Protein AF-D5MLI3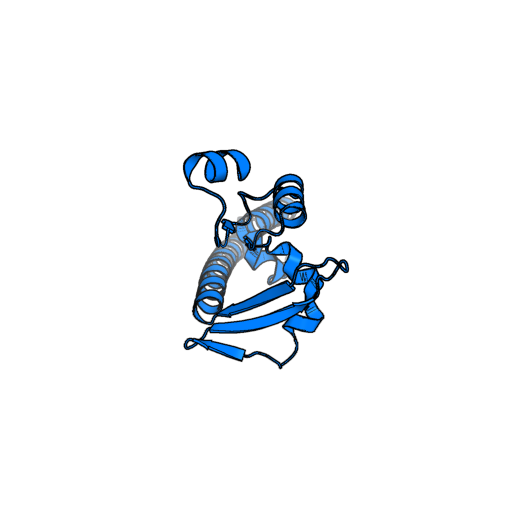-F1 (afdb_monomer_lite)

Foldseek 3Di:
DVVVVCVVPNDPDDEAEEEQVVDDVVVVVVCVVVVHHYDYHHDPVCVVLCVVVVPDDPWDDPDVQKTWDWDADSVRDPDIDIDMGGPVVVVVLVVVLVVLQVVLVVVVVVLVVCVVVVVCQDPVVSVVSNVVSCVVSVSNNVVDDDDDDDDD

Sequence (152 aa):
MALTMEHKYGQTERIWVMDRGMVSEENLACLRQRGARYLVGTPKSMLRKFDHELLAHDWAEVQPGVEVKTCASPDGGADIFVLCRSDGRKAKEAAILDRFLARLEAELHTLKAQAEQGRLRDRQKAERRIRRLLERNSRAASLFTVTVTETA

pLDDT: mean 87.41, std 8.89, range [53.75, 96.25]

Structure (mmCIF, N/CA/C/O backbone):
data_AF-D5MLI3-F1
#
_entry.id   AF-D5MLI3-F1
#
loop_
_atom_site.group_PDB
_atom_site.id
_atom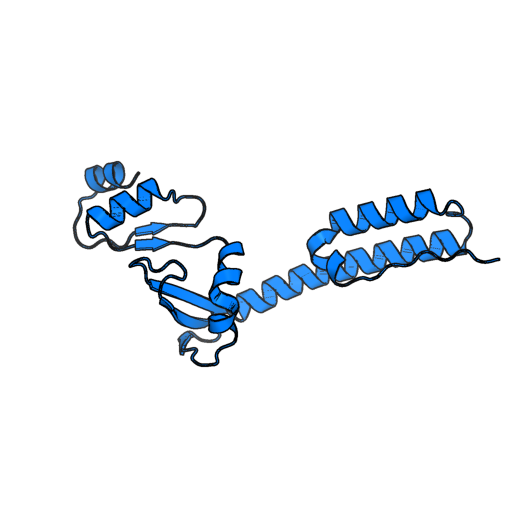_site.type_symbol
_atom_site.label_atom_id
_atom_site.label_alt_id
_atom_site.label_comp_id
_atom_site.label_asym_id
_atom_site.label_entity_id
_atom_site.label_seq_id
_atom_site.pdbx_PDB_ins_code
_atom_site.Cartn_x
_atom_site.Cartn_y
_atom_site.Cartn_z
_atom_site.occupancy
_atom_site.B_iso_or_equiv
_atom_site.auth_seq_id
_atom_site.auth_comp_id
_atom_site.auth_asym_id
_atom_site.auth_atom_id
_atom_site.pdbx_PDB_model_num
ATOM 1 N N . MET A 1 1 ? 28.398 -0.348 -7.615 1.00 58.03 1 MET A N 1
ATOM 2 C CA . MET A 1 1 ? 27.817 -1.697 -7.837 1.00 58.03 1 MET A CA 1
ATOM 3 C C . MET A 1 1 ? 27.861 -2.111 -9.307 1.00 58.03 1 MET A C 1
ATOM 5 O O . MET A 1 1 ? 28.438 -3.153 -9.594 1.00 58.03 1 MET A O 1
ATOM 9 N N . ALA A 1 2 ? 27.325 -1.304 -10.232 1.00 62.09 2 ALA A N 1
ATOM 10 C CA . ALA A 1 2 ? 27.357 -1.607 -11.668 1.00 62.09 2 ALA A CA 1
ATOM 11 C C . ALA A 1 2 ? 28.790 -1.802 -12.211 1.00 62.09 2 ALA A C 1
ATOM 13 O O . ALA A 1 2 ? 29.084 -2.841 -12.789 1.00 62.09 2 ALA A O 1
ATOM 14 N N . LEU A 1 3 ? 29.715 -0.889 -11.885 1.00 67.25 3 LEU A N 1
ATOM 15 C CA . LEU A 1 3 ? 31.130 -0.965 -12.295 1.00 67.25 3 LEU A CA 1
ATOM 16 C C . LEU A 1 3 ? 31.823 -2.271 -11.874 1.00 67.25 3 LEU A C 1
ATOM 18 O O . LEU A 1 3 ? 32.543 -2.891 -12.649 1.00 67.25 3 LEU A O 1
ATOM 22 N N . THR A 1 4 ? 31.578 -2.722 -10.643 1.00 66.81 4 THR A N 1
ATOM 23 C CA . THR A 1 4 ? 32.160 -3.959 -10.106 1.00 66.81 4 THR A CA 1
ATOM 24 C C . THR A 1 4 ? 31.647 -5.193 -10.845 1.00 66.81 4 THR A C 1
ATOM 26 O O . THR A 1 4 ? 32.396 -6.139 -11.074 1.00 66.81 4 THR A O 1
ATOM 29 N N . MET A 1 5 ? 30.366 -5.193 -11.208 1.00 67.31 5 MET A N 1
ATOM 30 C CA . MET A 1 5 ? 29.733 -6.297 -11.925 1.00 67.31 5 MET A CA 1
ATOM 31 C C . MET A 1 5 ? 30.159 -6.322 -13.397 1.00 67.31 5 MET A C 1
ATOM 33 O O . MET A 1 5 ? 30.391 -7.391 -13.947 1.00 67.31 5 MET A O 1
ATOM 37 N N . GLU A 1 6 ? 30.359 -5.170 -14.024 1.00 70.25 6 GLU A N 1
ATOM 38 C CA . GLU A 1 6 ? 30.869 -5.099 -15.398 1.00 70.25 6 GLU A CA 1
ATOM 39 C C . GLU A 1 6 ? 32.338 -5.469 -15.502 1.00 70.25 6 GLU A C 1
ATOM 41 O O . GLU A 1 6 ? 32.722 -6.161 -16.436 1.00 70.25 6 GLU A O 1
ATOM 46 N N . HIS A 1 7 ? 33.154 -5.082 -14.523 1.00 68.12 7 HIS A N 1
ATOM 47 C CA . HIS A 1 7 ? 34.531 -5.554 -14.445 1.00 68.12 7 HIS A CA 1
ATOM 48 C C . HIS A 1 7 ? 34.590 -7.082 -14.306 1.00 68.12 7 HIS A C 1
ATOM 50 O O . HIS A 1 7 ? 35.464 -7.732 -14.867 1.00 68.12 7 HIS A O 1
ATOM 56 N N . LYS A 1 8 ? 33.655 -7.676 -13.553 1.00 64.06 8 LYS A N 1
ATOM 57 C CA . LYS A 1 8 ? 33.606 -9.130 -13.350 1.00 64.06 8 LYS A CA 1
ATOM 58 C C . LYS A 1 8 ? 33.038 -9.897 -14.539 1.00 64.06 8 LYS A C 1
ATOM 60 O O . LYS A 1 8 ? 33.397 -11.056 -14.715 1.00 64.06 8 LYS A O 1
ATOM 65 N N . TYR A 1 9 ? 32.139 -9.293 -15.311 1.00 66.62 9 TYR A N 1
ATOM 66 C CA . TYR A 1 9 ? 31.317 -10.053 -16.248 1.00 66.62 9 TYR A CA 1
ATOM 67 C C . TYR A 1 9 ? 31.181 -9.443 -17.656 1.00 66.62 9 TYR A C 1
ATOM 69 O O . TYR A 1 9 ? 30.514 -10.044 -18.494 1.00 66.62 9 TYR A O 1
ATOM 77 N N . GLY A 1 10 ? 31.806 -8.302 -17.950 1.00 65.88 10 GLY A N 1
ATOM 78 C CA . GLY A 1 10 ? 31.734 -7.625 -19.250 1.00 65.88 10 GLY A CA 1
ATOM 79 C C . GLY A 1 10 ? 30.475 -6.765 -19.448 1.00 65.88 10 GLY A C 1
ATOM 80 O O . GLY A 1 10 ? 29.530 -6.821 -18.658 1.00 65.88 10 GLY A O 1
ATOM 81 N N . GLN A 1 11 ? 30.476 -5.941 -20.505 1.00 63.31 11 GLN A N 1
ATOM 82 C CA . GLN A 1 11 ? 29.462 -4.901 -20.762 1.00 63.31 11 GLN A CA 1
ATOM 83 C C . GLN A 1 11 ? 28.350 -5.292 -21.759 1.00 63.31 11 GLN A C 1
ATOM 85 O O . GLN A 1 11 ? 27.336 -4.602 -21.832 1.00 63.31 11 GLN A O 1
ATOM 90 N N . THR A 1 12 ? 28.501 -6.356 -22.548 1.00 53.75 12 THR A N 1
ATOM 91 C CA . THR A 1 12 ? 27.691 -6.526 -23.768 1.00 53.75 12 THR A CA 1
ATOM 92 C C . THR A 1 12 ? 26.257 -7.016 -23.491 1.00 53.75 12 THR A C 1
ATOM 94 O O . THR A 1 12 ? 26.056 -8.056 -22.869 1.00 53.75 12 THR A O 1
ATOM 97 N N . GLU A 1 13 ? 25.272 -6.238 -23.965 1.00 65.31 13 GLU A N 1
ATOM 98 C CA . GLU A 1 13 ? 23.827 -6.539 -24.081 1.00 65.31 13 GLU A CA 1
ATOM 99 C C . GLU A 1 13 ? 23.052 -6.966 -22.823 1.00 65.31 13 GLU A C 1
ATOM 101 O O . GLU A 1 13 ? 22.069 -7.702 -22.898 1.00 65.31 13 GLU A O 1
ATOM 106 N N . ARG A 1 14 ? 23.415 -6.454 -21.648 1.00 74.94 14 ARG A N 1
ATOM 107 C CA . ARG A 1 14 ? 22.703 -6.802 -20.409 1.00 74.94 14 ARG A CA 1
ATOM 108 C C . ARG A 1 14 ? 21.552 -5.856 -20.097 1.00 74.94 14 ARG A C 1
ATOM 110 O O . ARG A 1 14 ? 21.651 -4.649 -20.315 1.00 74.94 14 ARG A O 1
ATOM 117 N N . ILE A 1 15 ? 20.489 -6.421 -19.526 1.00 85.19 15 ILE A N 1
ATOM 118 C CA . ILE A 1 15 ? 19.412 -5.674 -18.874 1.00 85.19 15 ILE A CA 1
ATOM 119 C C . ILE A 1 15 ? 19.600 -5.816 -17.365 1.00 85.19 15 ILE A C 1
ATOM 121 O O . ILE A 1 15 ? 19.575 -6.922 -16.824 1.00 85.19 15 ILE A O 1
ATOM 125 N N . TRP A 1 16 ? 19.803 -4.697 -16.680 1.00 85.94 16 TRP A N 1
ATOM 126 C CA . TRP A 1 16 ? 19.940 -4.660 -15.228 1.00 85.94 16 TRP A CA 1
ATOM 127 C C . TRP A 1 16 ? 18.563 -4.702 -14.582 1.00 85.94 16 TRP A C 1
ATOM 129 O O . TRP A 1 16 ? 17.814 -3.739 -14.688 1.00 85.94 16 TRP A O 1
ATOM 139 N N . VAL A 1 17 ? 18.225 -5.793 -13.899 1.00 89.06 17 VAL A N 1
ATOM 140 C CA . VAL A 1 17 ? 16.970 -5.890 -13.143 1.00 89.06 17 VAL A CA 1
ATOM 141 C C . VAL A 1 17 ? 17.267 -5.668 -11.667 1.00 89.06 17 VAL A C 1
ATOM 143 O O . VAL A 1 17 ? 18.035 -6.419 -11.065 1.00 89.06 17 VAL A O 1
ATOM 146 N N . MET A 1 18 ? 16.695 -4.615 -11.088 1.00 87.31 18 MET A N 1
ATOM 147 C CA . MET A 1 18 ? 16.996 -4.184 -9.723 1.00 87.31 18 MET A CA 1
ATOM 148 C C . MET A 1 18 ? 15.713 -3.972 -8.919 1.00 87.31 18 MET A C 1
ATOM 150 O O . MET A 1 18 ? 14.762 -3.343 -9.384 1.00 87.31 18 MET A O 1
ATOM 154 N N . ASP A 1 19 ? 15.690 -4.471 -7.683 1.00 84.81 19 ASP A N 1
ATOM 155 C CA . ASP A 1 19 ? 14.607 -4.163 -6.749 1.00 84.81 19 ASP A CA 1
ATOM 156 C C . ASP A 1 19 ? 14.758 -2.738 -6.198 1.00 84.81 19 ASP A C 1
ATOM 158 O O . ASP A 1 19 ? 15.866 -2.215 -6.058 1.00 84.81 19 ASP A O 1
ATOM 162 N N . ARG A 1 20 ? 13.632 -2.132 -5.819 1.00 78.38 20 ARG A N 1
ATOM 163 C CA . ARG A 1 20 ? 13.508 -0.743 -5.347 1.00 78.38 20 ARG A CA 1
ATOM 164 C C . ARG A 1 20 ? 14.471 -0.362 -4.221 1.00 78.38 20 ARG A C 1
ATOM 166 O O . ARG A 1 20 ? 14.812 0.803 -4.078 1.00 78.38 20 ARG A O 1
ATOM 173 N N . GLY A 1 21 ? 14.861 -1.327 -3.384 1.00 76.94 21 GLY A N 1
ATOM 174 C CA . GLY A 1 21 ? 15.736 -1.107 -2.228 1.00 76.94 21 GLY A CA 1
ATOM 175 C C . GLY A 1 21 ? 17.229 -1.140 -2.555 1.00 76.94 21 GLY A C 1
ATOM 176 O O . GLY A 1 21 ? 18.038 -0.799 -1.701 1.00 76.94 21 GLY A O 1
ATOM 177 N N . MET A 1 22 ? 17.602 -1.554 -3.768 1.00 75.50 22 MET A N 1
ATOM 178 C CA . MET A 1 22 ? 18.999 -1.686 -4.204 1.00 75.50 22 MET A CA 1
ATOM 179 C C . MET A 1 22 ? 19.455 -0.525 -5.097 1.00 75.50 22 MET A C 1
ATOM 181 O O . MET A 1 22 ? 20.559 -0.558 -5.645 1.00 75.50 22 MET A O 1
ATOM 185 N N . VAL A 1 23 ? 18.600 0.480 -5.289 1.00 78.19 23 VAL A N 1
ATOM 186 C CA . VAL A 1 23 ? 18.781 1.518 -6.304 1.00 78.19 23 VAL A CA 1
ATOM 187 C C . VAL A 1 23 ? 18.932 2.876 -5.633 1.00 78.19 23 VAL A C 1
ATOM 189 O O . VAL A 1 23 ? 18.092 3.279 -4.833 1.00 78.19 23 VAL A O 1
ATOM 192 N N . SER A 1 24 ? 20.000 3.585 -5.990 1.00 80.94 24 SER A N 1
ATOM 193 C CA . SER A 1 24 ? 20.171 5.012 -5.719 1.00 80.94 24 SER A CA 1
ATOM 194 C C . SER A 1 24 ? 20.091 5.785 -7.032 1.00 80.94 24 SER A C 1
ATOM 196 O O . SER A 1 24 ? 20.410 5.239 -8.093 1.00 80.94 24 SER A O 1
ATOM 198 N N . GLU A 1 25 ? 19.707 7.059 -6.967 1.00 82.56 25 GLU A N 1
ATOM 199 C CA . GLU A 1 25 ? 19.659 7.917 -8.157 1.00 82.56 25 GLU A CA 1
ATOM 200 C C . GLU A 1 25 ? 21.044 8.065 -8.800 1.00 82.56 25 GLU A C 1
ATOM 202 O O . GLU A 1 25 ? 21.171 8.034 -10.018 1.00 82.56 25 GLU A O 1
ATOM 207 N N . GLU A 1 26 ? 22.105 8.103 -7.990 1.00 82.56 26 GLU A N 1
ATOM 208 C CA . GLU A 1 26 ? 23.494 8.099 -8.464 1.00 82.56 26 GLU A CA 1
ATOM 209 C C . GLU A 1 26 ? 23.817 6.850 -9.303 1.00 82.56 26 GLU A C 1
ATOM 211 O O . GLU A 1 26 ? 24.448 6.945 -10.358 1.00 82.56 26 GLU A O 1
ATOM 216 N N . ASN A 1 27 ? 23.342 5.671 -8.878 1.00 80.81 27 ASN A N 1
ATOM 217 C CA . ASN A 1 27 ? 23.526 4.434 -9.636 1.00 80.81 27 ASN A CA 1
ATOM 218 C C . ASN A 1 27 ? 22.723 4.455 -10.945 1.00 80.81 27 ASN A C 1
ATOM 220 O O . ASN A 1 27 ? 23.247 4.021 -11.971 1.00 80.81 27 ASN A O 1
ATOM 224 N N . LEU A 1 28 ? 21.487 4.970 -10.936 1.00 84.00 28 LEU A N 1
ATOM 225 C CA . LEU A 1 28 ? 20.681 5.107 -12.156 1.00 84.00 28 LEU A CA 1
ATOM 226 C C . LEU A 1 28 ? 21.303 6.101 -13.134 1.00 84.00 28 LEU A C 1
ATOM 228 O O . LEU A 1 28 ? 21.419 5.792 -14.316 1.00 84.00 28 LEU A O 1
ATOM 232 N N . ALA A 1 29 ? 21.774 7.252 -12.655 1.00 85.56 29 ALA A N 1
ATOM 233 C CA . ALA A 1 29 ? 22.472 8.235 -13.475 1.00 85.56 29 ALA A CA 1
ATOM 234 C C . ALA A 1 29 ? 23.710 7.628 -14.151 1.00 85.56 29 ALA A C 1
ATOM 236 O O . ALA A 1 29 ? 23.912 7.824 -15.349 1.00 85.56 29 ALA A O 1
ATOM 237 N N . CYS A 1 30 ? 24.486 6.817 -13.423 1.00 83.25 30 CYS A N 1
ATOM 238 C CA . CYS A 1 30 ? 25.616 6.080 -13.987 1.00 83.25 30 CYS A CA 1
ATOM 239 C C . CYS A 1 30 ? 25.180 5.083 -15.079 1.00 83.25 30 CYS A C 1
ATOM 241 O O . CYS A 1 30 ? 25.828 4.992 -16.121 1.00 83.25 30 CYS A O 1
ATOM 243 N N . LEU A 1 31 ? 24.071 4.358 -14.882 1.00 84.31 31 LEU A N 1
ATOM 244 C CA . LEU A 1 31 ? 23.527 3.448 -15.899 1.00 84.31 31 LEU A CA 1
ATOM 245 C C . LEU A 1 31 ? 23.046 4.207 -17.148 1.00 84.31 31 LEU A C 1
ATOM 247 O O . LEU A 1 31 ? 23.382 3.802 -18.262 1.00 84.31 31 LEU A O 1
ATOM 251 N N . ARG A 1 32 ? 22.339 5.332 -16.970 1.00 85.56 32 ARG A N 1
ATOM 252 C CA . ARG A 1 32 ? 21.860 6.197 -18.063 1.00 85.56 32 ARG A CA 1
ATOM 253 C C . ARG A 1 32 ? 23.013 6.778 -18.882 1.00 85.56 32 ARG A C 1
ATOM 255 O O . ARG A 1 32 ? 23.009 6.648 -20.101 1.00 85.56 32 ARG A O 1
ATOM 262 N N . GLN A 1 33 ? 24.027 7.355 -18.227 1.00 85.31 33 GLN A N 1
ATOM 263 C CA . GLN A 1 33 ? 25.208 7.930 -18.897 1.00 85.31 33 GLN A CA 1
ATOM 264 C C . GLN A 1 33 ? 25.943 6.919 -19.779 1.00 85.31 33 GLN A C 1
ATOM 266 O O . GLN A 1 33 ? 26.564 7.286 -20.771 1.00 85.31 33 GLN A O 1
ATOM 271 N N . ARG A 1 34 ? 25.874 5.640 -19.415 1.00 80.69 34 ARG A N 1
ATOM 272 C CA . ARG A 1 34 ? 26.579 4.556 -20.099 1.00 80.69 34 ARG A CA 1
ATOM 273 C C . ARG A 1 34 ? 25.709 3.838 -21.132 1.00 80.69 34 ARG A C 1
ATOM 275 O O . ARG A 1 34 ? 26.149 2.844 -21.697 1.00 80.69 34 ARG A O 1
ATOM 282 N N . GLY A 1 35 ? 24.480 4.311 -21.358 1.00 82.56 35 GLY A N 1
ATOM 283 C CA . GLY A 1 35 ? 23.536 3.702 -22.296 1.00 82.56 35 GLY A CA 1
ATOM 284 C C . GLY A 1 35 ? 23.099 2.288 -21.898 1.00 82.56 35 GLY A C 1
ATOM 285 O O . GLY A 1 35 ? 22.705 1.500 -22.756 1.00 82.56 35 GLY A O 1
ATOM 286 N N . ALA A 1 36 ? 23.196 1.934 -20.613 1.00 84.50 36 ALA A N 1
ATOM 287 C CA . ALA A 1 36 ? 22.807 0.615 -20.132 1.00 84.50 36 ALA A CA 1
ATOM 288 C C . ALA A 1 36 ? 21.276 0.486 -20.068 1.00 84.50 36 ALA A C 1
ATOM 290 O O . ALA A 1 36 ? 20.575 1.410 -19.659 1.00 84.50 36 ALA A O 1
ATOM 291 N N . ARG A 1 37 ? 20.752 -0.695 -20.414 1.00 87.06 37 ARG A N 1
ATOM 292 C CA . ARG A 1 37 ? 19.322 -1.015 -20.284 1.00 87.06 37 ARG A CA 1
ATOM 293 C C . ARG A 1 37 ? 19.029 -1.507 -18.869 1.00 87.06 37 ARG A C 1
ATOM 295 O O . ARG A 1 37 ? 19.751 -2.365 -18.366 1.00 87.06 37 ARG A O 1
ATOM 302 N N . TYR A 1 38 ? 17.971 -1.015 -18.230 1.00 88.88 38 TYR A N 1
ATOM 303 C CA . TYR A 1 38 ? 17.589 -1.458 -16.889 1.00 88.88 38 TYR A CA 1
ATOM 304 C C . TYR A 1 38 ? 16.075 -1.522 -16.691 1.00 88.88 38 TYR A C 1
ATOM 306 O O . TYR A 1 38 ? 15.309 -0.851 -17.375 1.00 88.88 38 TYR A O 1
ATOM 314 N N . LEU A 1 39 ? 15.667 -2.335 -15.722 1.00 90.94 39 LEU A N 1
ATOM 315 C CA . LEU A 1 39 ? 14.322 -2.427 -15.182 1.00 90.94 39 LEU A CA 1
ATOM 316 C C . LEU A 1 39 ? 14.423 -2.302 -13.665 1.00 90.94 39 LEU A C 1
ATOM 318 O O . LEU A 1 39 ? 15.087 -3.106 -13.006 1.00 90.94 39 LEU A O 1
ATOM 322 N N . VAL A 1 40 ? 13.759 -1.296 -13.110 1.00 91.00 40 VAL A N 1
ATOM 323 C CA . VAL A 1 40 ? 13.812 -1.012 -11.681 1.00 91.00 40 VAL A CA 1
ATOM 324 C C . VAL A 1 40 ? 12.421 -1.008 -11.067 1.00 91.00 40 VAL A C 1
ATOM 326 O O . VAL A 1 40 ? 11.493 -0.397 -11.592 1.00 91.00 40 VAL A O 1
ATOM 329 N N . GLY A 1 41 ? 12.278 -1.686 -9.930 1.00 90.50 41 GLY A N 1
ATOM 330 C CA . GLY A 1 41 ? 11.080 -1.559 -9.108 1.00 90.50 41 GLY A CA 1
ATOM 331 C C . GLY A 1 41 ? 11.004 -0.170 -8.475 1.00 90.50 41 GLY A C 1
ATOM 332 O O . GLY A 1 41 ? 11.971 0.294 -7.876 1.00 90.50 41 GLY A O 1
ATOM 333 N N . THR A 1 42 ? 9.853 0.492 -8.546 1.00 88.31 42 THR A N 1
ATOM 334 C CA . THR A 1 42 ? 9.655 1.806 -7.919 1.00 88.31 42 THR A CA 1
ATOM 335 C C . THR A 1 42 ? 8.948 1.685 -6.561 1.00 88.31 42 THR A C 1
ATOM 337 O O . THR A 1 42 ? 8.232 0.710 -6.287 1.00 88.31 42 THR A O 1
ATOM 340 N N . PRO A 1 43 ? 9.139 2.647 -5.639 1.00 86.75 43 PRO A N 1
ATOM 341 C CA . PRO A 1 43 ? 8.368 2.697 -4.403 1.00 86.75 43 PRO A CA 1
ATOM 342 C C . PRO A 1 43 ? 6.865 2.849 -4.673 1.00 86.75 43 PRO A C 1
ATOM 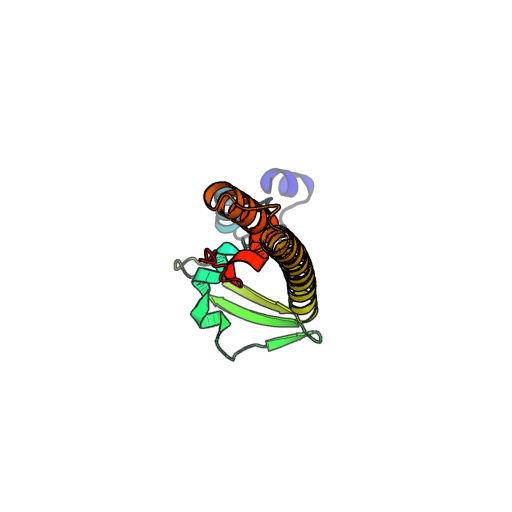344 O O . PRO A 1 43 ? 6.451 3.625 -5.528 1.00 86.75 43 PRO A O 1
ATOM 347 N N . LYS A 1 44 ? 6.022 2.190 -3.862 1.00 84.81 44 LYS A N 1
ATOM 348 C CA . LYS A 1 44 ? 4.551 2.273 -3.986 1.00 84.81 44 LYS A CA 1
ATOM 349 C C . LYS A 1 44 ? 4.029 3.714 -3.892 1.00 84.81 44 LYS A C 1
ATOM 351 O O . LYS A 1 44 ? 3.018 4.030 -4.502 1.00 84.81 44 LYS A O 1
ATOM 356 N N . SER A 1 45 ? 4.705 4.584 -3.138 1.00 86.38 45 SER A N 1
ATOM 357 C CA . SER A 1 45 ? 4.346 6.004 -3.016 1.00 86.38 45 SER A CA 1
ATOM 358 C C . SER A 1 45 ? 4.345 6.737 -4.357 1.00 86.38 45 SER A C 1
ATOM 360 O O . SER A 1 45 ? 3.586 7.689 -4.513 1.00 86.38 45 SER A O 1
ATOM 362 N N . MET A 1 46 ? 5.144 6.276 -5.321 1.00 88.00 46 MET A N 1
ATOM 363 C CA . MET A 1 46 ? 5.230 6.865 -6.652 1.00 88.00 46 MET A CA 1
ATOM 364 C C . MET A 1 46 ? 3.968 6.629 -7.486 1.00 88.00 46 MET A C 1
ATOM 366 O O . MET A 1 46 ? 3.691 7.434 -8.364 1.00 88.00 46 MET A O 1
ATOM 370 N N . LEU A 1 47 ? 3.156 5.607 -7.173 1.00 89.88 47 LEU A N 1
ATOM 371 C CA . LEU A 1 47 ? 1.875 5.372 -7.856 1.00 89.88 47 LEU A CA 1
ATOM 372 C C . LEU A 1 47 ? 0.952 6.596 -7.805 1.00 89.88 47 LEU A C 1
ATOM 374 O O . LEU A 1 47 ? 0.227 6.823 -8.759 1.00 89.88 47 LEU A O 1
ATOM 378 N N . ARG A 1 48 ? 1.050 7.422 -6.751 1.00 90.00 48 ARG A N 1
ATOM 379 C CA . ARG A 1 48 ? 0.281 8.674 -6.619 1.00 90.00 48 ARG A CA 1
ATOM 380 C C . ARG A 1 48 ? 0.571 9.690 -7.725 1.00 90.00 48 ARG A C 1
ATOM 382 O O . ARG A 1 48 ? -0.245 10.558 -7.989 1.00 90.00 48 ARG A O 1
ATOM 389 N N . LYS A 1 49 ? 1.748 9.617 -8.354 1.00 91.88 49 LYS A N 1
ATOM 390 C CA . LYS A 1 49 ? 2.091 10.474 -9.498 1.00 91.88 49 LYS A CA 1
ATOM 391 C C . LYS A 1 49 ? 1.414 10.021 -10.796 1.00 91.88 49 LYS A C 1
ATOM 393 O O . LYS A 1 49 ? 1.473 10.753 -11.771 1.00 91.88 49 LYS A O 1
ATOM 398 N N . PHE A 1 50 ? 0.806 8.834 -10.797 1.00 92.25 50 PHE A N 1
ATOM 399 C CA . PHE A 1 50 ? 0.198 8.197 -11.961 1.00 92.25 50 PHE A CA 1
ATOM 400 C C . PHE A 1 50 ? -1.303 7.938 -11.765 1.00 92.25 50 PHE A C 1
ATOM 402 O O . PHE A 1 50 ? -1.855 7.020 -12.366 1.00 92.25 50 PHE A O 1
ATOM 409 N N . ASP A 1 51 ? -1.972 8.687 -10.880 1.00 90.31 51 ASP A N 1
ATOM 410 C CA . ASP A 1 51 ? -3.383 8.445 -10.546 1.00 90.31 51 ASP A CA 1
ATOM 411 C C . ASP A 1 51 ? -4.283 8.504 -11.795 1.00 90.31 51 ASP A C 1
ATOM 413 O O . ASP A 1 51 ? -5.165 7.663 -11.965 1.00 90.31 51 ASP A O 1
ATOM 417 N N . HIS A 1 52 ? -4.019 9.439 -12.712 1.00 90.44 52 HIS A N 1
ATOM 418 C CA . HIS A 1 52 ? -4.753 9.546 -13.973 1.00 90.44 52 HIS A CA 1
ATOM 419 C C . HIS A 1 52 ? -4.509 8.330 -14.882 1.00 90.44 52 HIS A C 1
ATOM 421 O O . HIS A 1 52 ? -5.448 7.726 -15.402 1.00 90.44 52 HIS A O 1
ATOM 427 N N . GLU A 1 53 ? -3.253 7.916 -15.038 1.00 91.94 53 GLU A N 1
ATOM 428 C CA . GLU A 1 53 ? -2.859 6.780 -15.869 1.00 91.94 53 GLU A CA 1
ATOM 429 C C . GLU A 1 53 ? -3.408 5.463 -15.325 1.00 91.94 53 GLU A C 1
ATOM 431 O O . GLU A 1 53 ? -3.750 4.587 -16.122 1.00 91.94 53 GLU A O 1
ATOM 436 N N . LEU A 1 54 ? -3.505 5.338 -13.997 1.00 91.06 54 LEU A N 1
ATOM 437 C CA . LEU A 1 54 ? -4.050 4.178 -13.298 1.00 91.06 54 LEU A CA 1
ATOM 438 C C . LEU A 1 54 ? -5.565 4.023 -13.494 1.00 91.06 54 LEU A C 1
ATOM 440 O O . LEU A 1 54 ? -6.052 2.893 -13.515 1.00 91.06 54 LEU A O 1
ATOM 444 N N . LEU A 1 55 ? -6.294 5.135 -13.637 1.00 91.62 55 LEU A N 1
ATOM 445 C CA . LEU A 1 55 ? -7.746 5.160 -13.863 1.00 91.62 55 LEU A CA 1
ATOM 446 C C . LEU A 1 55 ? -8.140 4.994 -15.336 1.00 91.62 55 LEU A C 1
ATOM 448 O O . LEU A 1 55 ? -9.306 4.742 -15.644 1.00 91.62 55 LEU A O 1
ATOM 452 N N . ALA A 1 56 ? -7.189 5.140 -16.251 1.00 91.88 56 ALA A N 1
ATOM 453 C CA . ALA A 1 56 ? -7.432 4.937 -17.668 1.00 91.88 56 ALA A CA 1
ATOM 454 C C . ALA A 1 56 ? -7.685 3.452 -18.003 1.00 91.88 56 ALA A C 1
ATOM 456 O O . ALA A 1 56 ? -7.350 2.543 -17.240 1.00 91.88 56 ALA A O 1
ATOM 457 N N . HIS A 1 57 ? -8.291 3.211 -19.167 1.00 89.00 57 HIS A N 1
ATOM 458 C CA . HIS A 1 57 ? -8.772 1.889 -19.594 1.00 89.00 57 HIS A CA 1
ATOM 459 C C . HIS A 1 57 ? -7.872 1.217 -20.648 1.00 89.00 57 HIS A C 1
ATOM 461 O O . HIS A 1 57 ? -8.136 0.093 -21.056 1.00 89.00 57 HIS A O 1
ATOM 467 N N . ASP A 1 58 ? -6.795 1.879 -21.064 1.00 93.38 58 ASP A N 1
ATOM 468 C CA . ASP A 1 58 ? -5.833 1.487 -22.104 1.00 93.38 58 ASP A CA 1
ATOM 469 C C . ASP A 1 58 ? -4.781 0.474 -21.609 1.00 93.38 58 ASP A C 1
ATOM 471 O O . ASP A 1 58 ? -3.581 0.624 -21.832 1.00 93.38 58 ASP A O 1
ATOM 475 N N . TRP A 1 59 ? -5.233 -0.565 -20.911 1.00 96.06 59 TRP A N 1
ATOM 476 C CA . TRP A 1 59 ? -4.367 -1.623 -20.394 1.00 96.06 59 TRP A CA 1
ATOM 477 C C . TRP A 1 59 ? -4.215 -2.762 -21.400 1.00 96.06 59 TRP A C 1
ATOM 479 O O . TRP A 1 59 ? -5.178 -3.147 -22.061 1.00 96.06 59 TRP A O 1
ATOM 489 N N . ALA A 1 60 ? -3.012 -3.331 -21.476 1.00 95.94 60 ALA A N 1
ATOM 490 C CA . ALA A 1 60 ? -2.728 -4.509 -22.287 1.00 95.94 60 ALA A CA 1
ATOM 491 C C . ALA A 1 60 ? -2.459 -5.719 -21.388 1.00 95.94 60 ALA A C 1
ATOM 493 O O . ALA A 1 60 ? -1.594 -5.670 -20.510 1.00 95.94 60 ALA A O 1
ATOM 494 N N . GLU A 1 61 ? -3.176 -6.818 -21.611 1.00 96.12 61 GLU A N 1
ATOM 495 C CA . GLU A 1 61 ? -2.896 -8.087 -20.942 1.00 96.12 61 GLU A CA 1
ATOM 496 C C . GLU A 1 61 ? -1.645 -8.732 -21.552 1.00 96.12 61 GLU A C 1
ATOM 498 O O . GLU A 1 61 ? -1.557 -8.921 -22.764 1.00 96.12 61 GLU A O 1
ATOM 503 N N . VAL A 1 62 ? -0.657 -9.053 -20.713 1.00 95.19 62 VAL A N 1
ATOM 504 C CA . VAL A 1 62 ? 0.614 -9.671 -21.154 1.00 95.19 62 VAL A CA 1
ATOM 505 C C . VAL A 1 62 ? 0.719 -11.141 -20.771 1.00 95.19 62 VAL A C 1
ATOM 507 O O . VAL A 1 62 ? 1.490 -11.889 -21.364 1.00 95.19 62 VAL A O 1
ATOM 510 N N . GLN A 1 63 ? -0.051 -11.553 -19.771 1.00 94.06 63 GLN A N 1
ATOM 511 C CA . GLN A 1 63 ? -0.263 -12.937 -19.364 1.00 94.06 63 GLN A CA 1
ATOM 512 C C . GLN A 1 63 ? -1.582 -12.994 -18.578 1.00 94.06 63 GLN A C 1
ATOM 514 O O . GLN A 1 63 ? -1.969 -11.968 -18.014 1.00 94.06 63 GLN A O 1
ATOM 519 N N . PRO A 1 64 ? -2.232 -14.166 -18.469 1.00 94.62 64 PRO A N 1
ATOM 520 C CA . PRO A 1 64 ? -3.508 -14.302 -17.774 1.00 94.62 64 PRO A CA 1
ATOM 521 C C . PRO A 1 64 ? -3.527 -13.630 -16.392 1.00 94.62 64 PRO A C 1
ATOM 523 O O . PRO A 1 64 ? -2.756 -13.997 -15.498 1.00 94.62 64 PRO A O 1
ATOM 526 N N . GLY A 1 65 ? -4.398 -12.631 -16.223 1.00 93.69 65 GLY A N 1
ATOM 527 C CA . GLY A 1 65 ? -4.582 -11.904 -14.959 1.00 93.69 65 GLY A CA 1
ATOM 528 C C . GLY A 1 65 ? -3.456 -10.924 -14.600 1.00 93.69 65 GLY A C 1
ATOM 529 O O . GLY A 1 65 ? -3.355 -10.497 -13.440 1.00 93.69 65 GLY A O 1
ATOM 530 N N . VAL A 1 66 ? -2.585 -10.576 -15.557 1.00 95.94 66 VAL A N 1
ATOM 531 C CA . VAL A 1 66 ? -1.603 -9.489 -15.435 1.00 95.94 66 VAL A CA 1
ATOM 532 C C . VAL A 1 66 ? -1.666 -8.571 -16.643 1.00 95.94 66 VAL A C 1
ATOM 534 O O . VAL A 1 66 ? -1.409 -8.958 -17.783 1.00 95.94 66 VAL A O 1
ATOM 537 N N . GLU A 1 67 ? -1.912 -7.304 -16.347 1.00 96.19 67 GLU A N 1
ATOM 538 C CA . GLU A 1 67 ? -2.050 -6.251 -17.335 1.00 96.19 67 GLU A CA 1
ATOM 539 C C . GLU A 1 67 ? -1.021 -5.161 -17.064 1.00 96.19 67 GLU A C 1
ATOM 541 O O . GLU A 1 67 ? -0.708 -4.836 -15.909 1.00 96.19 67 GLU A O 1
ATOM 546 N N . VAL A 1 68 ? -0.492 -4.593 -18.141 1.00 96.25 68 VAL A N 1
ATOM 547 C CA . VAL A 1 68 ? 0.518 -3.544 -18.089 1.00 96.25 68 VAL A CA 1
ATOM 548 C C . VAL A 1 68 ? 0.103 -2.343 -18.914 1.00 96.25 68 VAL A C 1
ATOM 550 O O . VAL A 1 68 ? -0.674 -2.440 -19.865 1.00 96.25 68 VAL A O 1
ATOM 553 N N . LYS A 1 69 ? 0.663 -1.201 -18.540 1.00 95.12 69 LYS A N 1
ATOM 554 C CA . LYS A 1 69 ? 0.554 0.049 -19.272 1.00 95.12 69 LYS A CA 1
ATOM 555 C C . LYS A 1 69 ? 1.886 0.775 -19.204 1.00 95.12 69 LYS A C 1
ATOM 557 O O . LYS A 1 69 ? 2.473 0.896 -18.132 1.00 95.12 69 LYS A O 1
ATOM 562 N N . THR A 1 70 ? 2.356 1.272 -20.339 1.00 94.56 70 THR A N 1
ATOM 563 C CA . THR A 1 70 ? 3.546 2.123 -20.396 1.00 94.56 70 THR A CA 1
ATOM 564 C C . THR A 1 70 ? 3.150 3.589 -20.296 1.00 94.56 70 THR A C 1
ATOM 566 O O . THR A 1 70 ? 2.225 4.023 -20.981 1.00 94.56 70 THR A O 1
ATOM 569 N N . CYS A 1 71 ? 3.864 4.365 -19.491 1.00 92.94 71 CYS A N 1
ATOM 570 C CA . CYS A 1 71 ? 3.691 5.808 -19.387 1.00 92.94 71 CYS A CA 1
ATOM 571 C C . CYS A 1 71 ? 5.043 6.526 -19.385 1.00 92.94 71 CYS A C 1
ATOM 573 O O . CYS A 1 71 ? 6.083 5.956 -19.045 1.00 92.94 71 CYS A O 1
ATOM 575 N N . ALA A 1 72 ? 5.024 7.790 -19.799 1.00 91.56 72 ALA A N 1
ATOM 576 C CA . ALA A 1 72 ? 6.188 8.655 -19.692 1.00 91.56 72 ALA A CA 1
ATOM 577 C C . ALA A 1 72 ? 6.499 8.960 -18.219 1.00 91.56 72 ALA A C 1
ATOM 579 O O . ALA A 1 72 ? 5.639 8.837 -17.343 1.00 91.56 72 ALA A O 1
ATOM 580 N N . SER A 1 73 ? 7.732 9.384 -17.952 1.00 89.69 73 SER A N 1
ATOM 581 C CA . SER A 1 73 ? 8.114 9.862 -16.629 1.00 89.69 73 SER A CA 1
ATOM 582 C C . SER A 1 73 ? 7.237 11.041 -16.186 1.00 89.69 73 SER A C 1
ATOM 584 O O . SER A 1 73 ? 7.100 12.007 -16.940 1.00 89.69 73 SER A O 1
ATOM 586 N N . PRO A 1 74 ? 6.698 11.024 -14.953 1.00 85.44 74 PRO A N 1
ATOM 587 C CA . PRO A 1 74 ? 5.842 12.092 -14.444 1.00 85.44 74 PRO A CA 1
ATOM 588 C C . PRO A 1 74 ? 6.637 13.383 -14.214 1.00 85.44 74 PRO A C 1
ATOM 590 O O . PRO A 1 74 ? 6.066 14.467 -14.200 1.00 85.44 74 PRO A O 1
ATOM 593 N N . ASP A 1 75 ? 7.960 13.265 -14.064 1.00 85.44 75 ASP A N 1
ATOM 594 C CA . ASP A 1 75 ? 8.878 14.384 -13.860 1.00 85.44 75 ASP A CA 1
ATOM 595 C C . ASP A 1 75 ? 9.612 14.771 -15.169 1.00 85.44 75 ASP A C 1
ATOM 597 O O . ASP A 1 75 ? 10.603 15.496 -15.137 1.00 85.44 75 ASP A O 1
ATOM 601 N N . GLY A 1 76 ? 9.168 14.263 -16.330 1.00 81.75 76 GLY A N 1
ATOM 602 C CA . GLY A 1 76 ? 9.742 14.593 -17.644 1.00 81.75 76 GLY A CA 1
ATOM 603 C C . GLY A 1 76 ? 11.094 13.934 -17.950 1.00 81.75 76 GLY A C 1
ATOM 604 O O . GLY A 1 76 ? 11.772 14.316 -18.902 1.00 81.75 76 GLY A O 1
ATOM 605 N N . GLY A 1 77 ? 11.505 12.949 -17.148 1.00 83.94 77 GLY A N 1
ATOM 606 C CA . GLY A 1 77 ? 12.705 12.151 -17.401 1.00 83.94 77 GLY A CA 1
ATOM 607 C C . GLY A 1 77 ? 12.589 11.249 -18.637 1.00 83.94 77 GLY A C 1
ATOM 608 O O . GLY A 1 77 ? 11.496 10.934 -19.100 1.00 83.94 77 GLY A O 1
ATOM 609 N N . ALA A 1 78 ? 13.736 10.781 -19.133 1.00 84.31 78 ALA A N 1
ATOM 610 C CA . ALA A 1 78 ? 13.817 9.902 -20.305 1.00 84.31 78 ALA A CA 1
ATOM 611 C C . ALA A 1 78 ? 13.333 8.460 -20.047 1.00 84.31 78 ALA A C 1
ATOM 613 O O . ALA A 1 78 ? 13.174 7.680 -20.985 1.00 84.31 78 ALA A O 1
ATOM 614 N N . ASP A 1 79 ? 13.121 8.097 -18.783 1.00 89.25 79 ASP A N 1
ATOM 615 C CA . ASP A 1 79 ? 12.713 6.753 -18.394 1.00 89.25 79 ASP A CA 1
ATOM 616 C C . ASP A 1 79 ? 11.241 6.500 -18.743 1.00 89.25 79 ASP A C 1
ATOM 618 O O . ASP A 1 79 ? 10.364 7.331 -18.488 1.00 89.25 79 ASP A O 1
ATOM 622 N N . ILE A 1 80 ? 10.968 5.306 -19.268 1.00 91.69 80 ILE A N 1
ATOM 623 C CA . ILE A 1 80 ? 9.609 4.808 -19.477 1.00 91.69 80 ILE A CA 1
ATOM 624 C C . ILE A 1 80 ? 9.193 4.027 -18.236 1.00 91.69 80 ILE A C 1
ATOM 626 O O . ILE A 1 80 ? 9.897 3.123 -17.783 1.00 91.69 80 ILE A O 1
ATOM 630 N N . PHE A 1 81 ? 8.024 4.356 -17.706 1.00 93.56 81 PHE A N 1
ATOM 631 C CA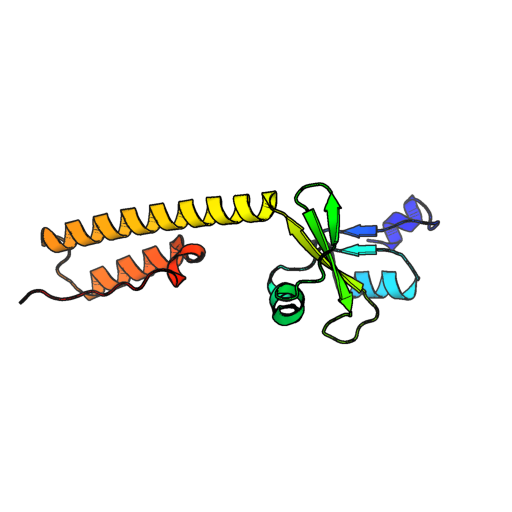 . PHE A 1 81 ? 7.432 3.657 -16.580 1.00 93.56 81 PHE A CA 1
ATOM 632 C C . PHE A 1 81 ? 6.485 2.578 -17.083 1.00 93.56 81 PHE A C 1
ATOM 634 O O . PHE A 1 81 ? 5.729 2.780 -18.031 1.00 93.56 81 PHE A O 1
ATOM 641 N N . VAL A 1 82 ? 6.524 1.421 -16.427 1.00 94.25 82 VAL A N 1
ATOM 642 C CA . VAL A 1 82 ? 5.603 0.316 -16.685 1.00 94.25 82 VAL A CA 1
ATOM 643 C C . VAL A 1 82 ? 4.733 0.147 -15.449 1.00 94.25 82 VAL A C 1
ATOM 645 O O . VAL A 1 82 ? 5.195 -0.307 -14.400 1.00 94.25 82 VAL A O 1
ATOM 648 N N . LEU A 1 83 ? 3.476 0.558 -15.558 1.00 94.69 83 LEU A N 1
ATOM 649 C CA . LEU A 1 83 ? 2.457 0.294 -14.556 1.00 94.69 83 LEU A CA 1
ATOM 650 C C . LEU A 1 83 ? 1.979 -1.144 -14.728 1.00 94.69 83 LEU A C 1
ATOM 652 O O . LEU A 1 83 ? 1.736 -1.590 -15.847 1.00 94.69 83 LEU A O 1
ATOM 656 N N . CYS A 1 84 ? 1.818 -1.856 -13.616 1.00 93.56 84 CYS A N 1
ATOM 657 C CA . CYS A 1 84 ? 1.385 -3.249 -13.611 1.00 93.56 84 CYS A CA 1
ATOM 658 C C . CYS A 1 84 ? 0.199 -3.420 -12.665 1.00 93.56 84 CYS A C 1
ATOM 660 O O . CYS A 1 84 ? 0.269 -3.021 -11.497 1.00 93.56 84 CYS A O 1
ATOM 662 N N . ARG A 1 85 ? -0.853 -4.095 -13.128 1.00 92.81 85 ARG A N 1
ATOM 663 C CA . ARG A 1 85 ? -1.939 -4.592 -12.280 1.00 92.81 85 ARG A CA 1
ATOM 664 C C . ARG A 1 85 ? -2.046 -6.102 -12.435 1.00 92.81 85 ARG A C 1
ATOM 666 O O . ARG A 1 85 ? -1.897 -6.645 -13.520 1.00 92.81 85 ARG A O 1
ATOM 673 N N . SER A 1 86 ? -2.243 -6.786 -11.315 1.00 94.88 86 SER A N 1
ATOM 674 C CA . SER A 1 86 ? -2.300 -8.244 -11.266 1.00 94.88 86 SER A CA 1
ATOM 675 C C . SER A 1 86 ? -3.399 -8.675 -10.319 1.00 94.88 86 SER A C 1
ATOM 677 O O . SER A 1 86 ? -3.460 -8.179 -9.191 1.00 94.88 86 SER A O 1
ATOM 679 N N . ASP A 1 87 ? -4.213 -9.633 -10.738 1.00 94.31 87 ASP A N 1
ATOM 680 C CA . ASP A 1 87 ? -5.288 -10.170 -9.907 1.00 94.31 87 ASP A CA 1
ATOM 681 C C . ASP A 1 87 ? -4.744 -10.886 -8.675 1.00 94.31 87 ASP A C 1
ATOM 683 O O . ASP A 1 87 ? -5.226 -10.663 -7.564 1.00 94.31 87 ASP A O 1
ATOM 687 N N . GLY A 1 88 ? -3.640 -11.624 -8.822 1.00 94.50 88 GLY A N 1
ATOM 688 C CA . GLY A 1 88 ? -2.927 -12.212 -7.689 1.00 94.50 88 GLY A CA 1
ATOM 689 C C . GLY A 1 88 ? -2.445 -11.156 -6.689 1.00 94.50 88 GLY A C 1
ATOM 690 O O . GLY A 1 88 ? -2.557 -11.342 -5.473 1.00 94.50 88 GLY A O 1
ATOM 691 N N . ARG A 1 89 ? -1.955 -10.001 -7.170 1.00 92.94 89 ARG A N 1
ATOM 692 C CA . ARG A 1 89 ? -1.566 -8.903 -6.272 1.00 92.94 89 ARG A CA 1
ATOM 693 C C . ARG A 1 89 ? -2.776 -8.238 -5.615 1.00 92.94 89 ARG A C 1
ATOM 695 O O . ARG A 1 89 ? -2.693 -7.948 -4.422 1.00 92.94 89 ARG A O 1
ATOM 702 N N . LYS A 1 90 ? -3.873 -8.024 -6.351 1.00 92.62 90 LYS A N 1
ATOM 703 C CA . LYS A 1 90 ? -5.135 -7.485 -5.813 1.00 92.62 90 LYS A CA 1
ATOM 704 C C . LYS A 1 90 ? -5.669 -8.387 -4.697 1.00 92.62 90 LYS A C 1
ATOM 706 O O . LYS A 1 90 ? -5.859 -7.909 -3.583 1.00 92.62 90 LYS A O 1
ATOM 711 N N . ALA A 1 91 ? -5.801 -9.688 -4.958 1.00 95.38 91 ALA A N 1
ATOM 712 C CA . ALA A 1 91 ? -6.282 -10.674 -3.992 1.00 95.38 91 ALA A CA 1
ATOM 713 C C . ALA A 1 91 ? -5.401 -10.726 -2.736 1.00 95.38 91 ALA A C 1
ATOM 715 O O . ALA A 1 91 ? -5.905 -10.730 -1.616 1.00 95.38 91 ALA A O 1
ATOM 716 N N . LYS A 1 92 ? -4.072 -10.687 -2.903 1.00 93.38 92 LYS A N 1
ATOM 717 C CA . LYS A 1 92 ? -3.136 -10.637 -1.772 1.00 93.38 92 LYS A CA 1
ATOM 718 C C . LYS A 1 92 ? -3.330 -9.390 -0.910 1.00 93.38 92 LYS A C 1
ATOM 720 O O . LYS A 1 92 ? -3.329 -9.490 0.313 1.00 93.38 92 LYS A O 1
ATOM 725 N N . GLU A 1 93 ? -3.438 -8.211 -1.521 1.00 92.62 93 GLU A N 1
ATOM 726 C CA . GLU A 1 93 ? -3.641 -6.965 -0.772 1.00 92.62 93 GLU A CA 1
ATOM 727 C C . GLU A 1 93 ? -5.008 -6.932 -0.077 1.00 92.62 93 GLU A C 1
ATOM 729 O O . GLU A 1 93 ? -5.064 -6.498 1.075 1.00 92.62 93 GLU A O 1
ATOM 734 N N . ALA A 1 94 ? -6.060 -7.440 -0.731 1.00 93.69 94 ALA A N 1
ATOM 735 C CA . ALA A 1 94 ? -7.400 -7.587 -0.162 1.00 93.69 94 ALA A CA 1
ATOM 736 C C . ALA A 1 94 ? -7.389 -8.517 1.058 1.00 93.69 94 ALA A C 1
ATOM 738 O O . ALA A 1 94 ? -7.720 -8.079 2.151 1.00 93.69 94 ALA A O 1
ATOM 739 N N . ALA A 1 95 ? -6.852 -9.734 0.929 1.00 95.38 95 ALA A N 1
ATOM 740 C CA . ALA A 1 95 ? -6.774 -10.685 2.039 1.00 95.38 95 ALA A CA 1
ATOM 741 C C . ALA A 1 95 ? -5.976 -10.143 3.239 1.00 95.38 95 ALA A C 1
ATOM 743 O O . ALA A 1 95 ? -6.303 -10.412 4.398 1.00 95.38 95 ALA A O 1
ATOM 744 N N . ILE A 1 96 ? -4.915 -9.362 2.987 1.00 91.88 96 ILE A N 1
ATOM 745 C CA . ILE A 1 96 ? -4.202 -8.686 4.073 1.00 91.88 96 ILE A CA 1
ATOM 746 C C . ILE A 1 96 ? -5.110 -7.638 4.721 1.00 91.88 96 ILE A C 1
ATOM 748 O O . ILE A 1 96 ? -5.202 -7.623 5.946 1.00 91.88 96 ILE A O 1
ATOM 752 N N . LEU A 1 97 ? -5.760 -6.773 3.938 1.00 92.94 97 LEU A N 1
ATOM 753 C CA . LEU A 1 97 ? -6.672 -5.754 4.460 1.00 92.94 97 LEU A CA 1
ATOM 754 C C . LEU A 1 97 ? -7.806 -6.377 5.286 1.00 92.94 97 LEU A C 1
ATOM 756 O O . LEU A 1 97 ? -8.009 -5.944 6.417 1.00 92.94 97 LEU A O 1
ATOM 760 N N . ASP A 1 98 ? -8.445 -7.432 4.786 1.00 94.75 98 ASP A N 1
ATOM 761 C CA . ASP A 1 98 ? -9.528 -8.155 5.460 1.00 94.75 98 ASP A CA 1
ATOM 762 C C . ASP A 1 98 ? -9.089 -8.695 6.820 1.00 94.75 98 ASP A C 1
ATOM 764 O O . ASP A 1 98 ? -9.794 -8.554 7.819 1.00 94.75 98 ASP A O 1
ATOM 768 N N . ARG A 1 99 ? -7.866 -9.231 6.912 1.00 93.19 99 ARG A N 1
ATOM 769 C CA . ARG A 1 99 ? -7.298 -9.668 8.194 1.00 93.19 99 ARG A CA 1
ATOM 770 C C . ARG A 1 99 ? -7.152 -8.513 9.191 1.00 93.19 99 ARG A C 1
ATOM 772 O O . ARG A 1 99 ? -7.358 -8.714 10.388 1.00 93.19 99 ARG A O 1
ATOM 779 N N . PHE A 1 100 ? -6.758 -7.324 8.730 1.00 92.75 100 PHE A N 1
ATOM 780 C CA . PHE A 1 100 ? -6.668 -6.138 9.589 1.00 92.75 100 PHE A CA 1
ATOM 781 C C . PHE A 1 100 ? -8.054 -5.611 9.983 1.00 92.75 100 PHE A C 1
ATOM 783 O O . PHE A 1 100 ? -8.227 -5.227 11.138 1.00 92.75 100 PHE A O 1
ATOM 790 N N . LEU A 1 101 ? -9.022 -5.626 9.059 1.00 95.00 101 LEU A N 1
ATOM 791 C CA . LEU A 1 101 ? -10.417 -5.255 9.309 1.00 95.00 101 LEU A CA 1
ATOM 792 C C . LEU A 1 101 ? -11.030 -6.148 10.393 1.00 95.00 101 LEU A C 1
ATOM 794 O O . LEU A 1 101 ? -11.429 -5.640 11.436 1.00 95.00 101 LEU A O 1
ATOM 798 N N . ALA A 1 102 ? -10.995 -7.469 10.198 1.00 94.75 102 ALA A N 1
ATOM 799 C CA . ALA A 1 102 ? -11.572 -8.437 11.128 1.00 94.75 102 ALA A CA 1
ATOM 800 C C . ALA A 1 102 ? -10.950 -8.345 12.530 1.00 94.75 102 ALA A C 1
ATOM 802 O O . ALA A 1 102 ? -11.646 -8.424 13.542 1.00 94.75 102 ALA A O 1
ATOM 803 N N . ARG A 1 103 ? -9.626 -8.136 12.611 1.00 93.50 103 ARG A N 1
ATOM 804 C CA . ARG A 1 103 ? -8.944 -7.940 13.897 1.00 93.50 103 ARG A CA 1
ATOM 805 C C . ARG A 1 103 ? -9.413 -6.664 14.595 1.00 93.50 103 ARG A C 1
ATOM 807 O O . ARG A 1 103 ? -9.725 -6.712 15.781 1.00 93.50 103 ARG A O 1
ATOM 814 N N . LEU A 1 104 ? -9.444 -5.541 13.877 1.00 94.69 104 LEU A N 1
ATOM 815 C CA . LEU A 1 104 ? -9.844 -4.255 14.445 1.00 94.69 104 LEU A CA 1
ATOM 816 C C . LEU A 1 104 ? -11.311 -4.280 14.896 1.00 94.69 104 LEU A C 1
ATOM 818 O O . LEU A 1 104 ? -11.615 -3.824 15.995 1.00 94.69 104 LEU A O 1
ATOM 822 N N . GLU A 1 105 ? -12.197 -4.862 14.093 1.00 95.44 105 GLU A N 1
ATOM 823 C CA . GLU A 1 105 ? -13.612 -5.042 14.419 1.00 95.44 105 GLU A CA 1
ATOM 824 C C . GLU A 1 105 ? -13.797 -5.863 15.704 1.00 95.44 105 GLU A C 1
ATOM 826 O O . GLU A 1 105 ? -14.466 -5.410 16.636 1.00 95.44 105 GLU A O 1
ATOM 831 N N . ALA A 1 106 ? -13.131 -7.015 15.824 1.00 95.75 106 ALA A N 1
ATOM 832 C CA . ALA A 1 106 ? -13.198 -7.848 17.026 1.00 95.75 106 ALA A CA 1
ATOM 833 C C . ALA A 1 106 ? -12.684 -7.123 18.290 1.00 95.75 106 ALA A C 1
ATOM 835 O O . ALA A 1 106 ? -13.288 -7.210 19.368 1.00 95.75 106 ALA A O 1
ATOM 836 N N . GLU A 1 107 ? -11.582 -6.373 18.175 1.00 94.44 107 GLU A N 1
ATOM 837 C CA . GLU A 1 107 ? -11.023 -5.584 19.281 1.00 94.44 107 GLU A CA 1
ATOM 838 C C . GLU A 1 107 ? -11.964 -4.436 19.694 1.00 94.44 107 GLU A C 1
ATOM 840 O O . GLU A 1 107 ? -12.163 -4.197 20.891 1.00 94.44 107 GLU A O 1
ATOM 845 N N . LEU A 1 108 ? -12.597 -3.759 18.729 1.00 94.50 108 LEU A N 1
ATOM 846 C CA . LEU A 1 108 ? -13.586 -2.709 18.985 1.00 94.50 108 LEU A CA 1
ATOM 847 C C . LEU A 1 108 ? -14.859 -3.265 19.634 1.00 94.50 108 LEU A C 1
ATOM 849 O O . LEU A 1 108 ? -15.336 -2.682 20.608 1.00 94.50 108 LEU A O 1
ATOM 853 N N . HIS A 1 109 ? -15.369 -4.415 19.183 1.00 95.25 109 HIS A N 1
ATOM 854 C CA . HIS A 1 109 ? -16.493 -5.097 19.834 1.00 95.25 109 HIS A CA 1
ATOM 855 C C . HIS A 1 109 ? -16.180 -5.474 21.283 1.00 95.25 109 HIS A C 1
ATOM 857 O O . HIS A 1 109 ? -17.019 -5.301 22.167 1.00 95.25 109 HIS A O 1
ATOM 863 N N . THR A 1 110 ? -14.951 -5.916 21.551 1.00 94.19 110 THR A N 1
ATOM 864 C CA . THR A 1 110 ? -14.502 -6.212 22.917 1.00 94.19 110 THR A CA 1
ATOM 865 C C . THR A 1 110 ? -14.493 -4.953 23.789 1.00 94.19 110 THR A C 1
ATOM 867 O O . THR A 1 110 ? -14.941 -4.994 24.936 1.00 94.19 110 THR A O 1
ATOM 870 N N . LEU A 1 111 ? -14.019 -3.817 23.264 1.00 92.50 111 LEU A N 1
ATOM 871 C CA . LEU A 1 111 ? -14.062 -2.540 23.986 1.00 92.50 111 LEU A CA 1
ATOM 872 C C . LEU A 1 111 ? -15.493 -2.053 24.225 1.00 92.50 111 LEU A C 1
ATOM 874 O O . LEU A 1 111 ? -15.788 -1.596 25.329 1.00 92.50 111 LEU A O 1
ATOM 878 N N . LYS A 1 112 ? -16.375 -2.188 23.229 1.00 92.75 112 LYS A N 1
ATOM 879 C CA . LYS A 1 112 ? -17.801 -1.864 23.352 1.00 92.75 112 LYS A CA 1
ATOM 880 C C . LYS A 1 112 ? -18.440 -2.661 24.493 1.00 92.75 112 LYS A C 1
ATOM 882 O O . LYS A 1 112 ? -18.998 -2.060 25.405 1.00 92.75 112 LYS A O 1
ATOM 887 N N . ALA A 1 113 ? -18.250 -3.980 24.519 1.00 93.31 113 ALA A N 1
ATOM 888 C CA . ALA A 1 113 ? -18.776 -4.836 25.583 1.00 93.31 113 ALA A CA 1
ATOM 889 C C . ALA A 1 113 ? -18.223 -4.464 26.976 1.00 93.31 113 ALA A C 1
ATOM 891 O O . ALA A 1 113 ? -18.946 -4.498 27.970 1.00 93.31 113 ALA A O 1
ATOM 892 N N . GLN A 1 114 ? -16.946 -4.069 27.078 1.00 91.25 114 GLN A N 1
ATOM 893 C CA . GLN A 1 114 ? -16.367 -3.588 28.342 1.00 91.25 114 GLN A CA 1
ATOM 894 C C . GLN A 1 114 ? -16.988 -2.267 28.817 1.00 91.25 114 GLN A C 1
ATOM 896 O O . GLN A 1 114 ? -17.144 -2.071 30.026 1.00 91.25 114 GLN A O 1
ATOM 901 N N . ALA A 1 115 ? -17.314 -1.362 27.892 1.00 90.19 115 ALA A N 1
ATOM 902 C CA . ALA A 1 115 ? -18.003 -0.115 28.203 1.00 90.19 115 ALA A CA 1
ATOM 903 C C . ALA A 1 115 ? -19.439 -0.382 28.677 1.00 90.19 115 ALA A C 1
ATOM 905 O O . ALA A 1 115 ? -19.822 0.112 29.734 1.00 90.19 115 ALA A O 1
ATOM 906 N N . GLU A 1 116 ? -20.178 -1.249 27.979 1.00 89.50 116 GLU A N 1
ATOM 907 C CA . GLU A 1 116 ? -21.547 -1.656 28.338 1.00 89.50 116 GLU A CA 1
ATOM 908 C C . GLU A 1 116 ? -21.615 -2.349 29.709 1.00 89.50 116 GLU A C 1
ATOM 910 O O . GLU A 1 116 ? -22.535 -2.117 30.485 1.00 89.50 116 GLU A O 1
ATOM 915 N N . GLN A 1 117 ? -20.598 -3.139 30.066 1.00 91.06 117 GLN A N 1
ATOM 916 C CA . GLN A 1 117 ? -20.471 -3.758 31.395 1.00 91.06 117 GLN A CA 1
ATOM 917 C C . GLN A 1 117 ? -20.012 -2.776 32.491 1.00 91.06 117 GLN A C 1
ATOM 919 O O . GLN A 1 117 ? -19.772 -3.181 33.630 1.00 91.06 117 GLN A O 1
ATOM 924 N N . GLY A 1 118 ? -19.799 -1.498 32.164 1.00 85.50 118 GLY A N 1
ATOM 925 C CA . GLY A 1 118 ? -19.338 -0.479 33.104 1.00 85.50 118 GLY A CA 1
ATOM 926 C C . GLY A 1 118 ? -17.892 -0.662 33.581 1.00 85.50 118 GLY A C 1
ATOM 927 O O . GLY A 1 118 ? -17.510 -0.057 34.585 1.00 85.50 118 GLY A O 1
ATOM 928 N N . ARG A 1 119 ? -17.080 -1.478 32.889 1.00 85.31 119 ARG A N 1
ATOM 929 C CA . ARG A 1 119 ? -15.643 -1.685 33.173 1.00 85.31 119 ARG A CA 1
ATOM 930 C C . ARG A 1 119 ? -14.760 -0.598 32.555 1.00 85.31 119 ARG A C 1
ATOM 932 O O . ARG A 1 119 ? -13.595 -0.461 32.928 1.00 85.31 119 ARG A O 1
ATOM 939 N N . LEU A 1 120 ? -15.307 0.183 31.624 1.00 84.25 120 LEU A N 1
ATOM 940 C CA . LEU A 1 120 ? -14.635 1.286 30.944 1.00 84.25 120 LEU A CA 1
ATOM 941 C C . LEU A 1 120 ? -15.479 2.566 31.056 1.00 84.25 120 LEU A C 1
ATOM 943 O O . LEU A 1 120 ? -16.152 2.955 30.112 1.00 84.25 120 LEU A O 1
ATOM 947 N N . ARG A 1 121 ? -15.453 3.194 32.239 1.00 81.69 121 ARG A N 1
ATOM 948 C CA . ARG A 1 121 ? -16.237 4.411 32.553 1.00 81.69 121 ARG A CA 1
ATOM 949 C C . ARG A 1 121 ? -15.526 5.717 32.206 1.00 81.69 121 ARG A C 1
ATOM 951 O O . ARG A 1 121 ? -16.154 6.746 32.024 1.00 81.69 121 ARG A O 1
ATOM 958 N N . ASP A 1 122 ? -14.200 5.679 32.163 1.00 88.06 122 ASP A N 1
ATOM 959 C CA . ASP A 1 122 ? -13.374 6.849 31.881 1.00 88.06 122 ASP A CA 1
ATOM 960 C C . ASP A 1 122 ? -13.231 7.013 30.365 1.00 88.06 122 ASP A C 1
ATOM 962 O O . ASP A 1 122 ? -12.539 6.229 29.698 1.00 88.06 122 ASP A O 1
ATOM 966 N N . ARG A 1 123 ? -13.881 8.055 29.840 1.00 87.56 123 ARG A N 1
ATOM 967 C CA . ARG A 1 123 ? -13.857 8.422 28.424 1.00 87.56 123 ARG A CA 1
ATOM 968 C C . ARG A 1 123 ? -12.435 8.570 27.884 1.00 87.56 123 ARG A C 1
ATOM 970 O O . ARG A 1 123 ? -12.118 8.010 26.837 1.00 87.56 123 ARG A O 1
ATOM 977 N N . GLN A 1 124 ? -11.541 9.242 28.609 1.00 89.88 124 GLN A N 1
ATOM 978 C CA . GLN A 1 124 ? -10.161 9.446 28.157 1.00 89.88 124 GLN A CA 1
ATOM 979 C C . GLN A 1 124 ? -9.387 8.125 28.086 1.00 89.88 124 GLN A C 1
ATOM 981 O O . GLN A 1 124 ? -8.540 7.922 27.210 1.00 89.88 124 GLN A O 1
ATOM 986 N N . LYS A 1 125 ? -9.636 7.190 29.012 1.00 90.00 125 LYS A N 1
ATOM 987 C CA . LYS A 1 125 ? -9.060 5.836 28.928 1.00 90.00 125 LYS A CA 1
ATOM 988 C C . LYS A 1 125 ? -9.604 5.070 27.723 1.00 90.00 125 LYS A C 1
ATOM 990 O O . LYS A 1 125 ? -8.810 4.390 27.070 1.00 90.00 125 LYS A O 1
ATOM 995 N N . ALA A 1 126 ? -10.894 5.196 27.413 1.00 90.06 126 ALA A N 1
ATOM 996 C CA . ALA A 1 126 ? -11.495 4.577 26.234 1.00 90.06 126 ALA A CA 1
ATOM 997 C C . ALA A 1 126 ? -10.878 5.117 24.937 1.00 90.06 126 ALA A C 1
ATOM 999 O O . ALA A 1 126 ? -10.353 4.341 24.137 1.00 90.06 126 ALA A O 1
ATOM 1000 N N . GLU A 1 127 ? -10.823 6.440 24.782 1.00 91.81 127 GLU A N 1
ATOM 1001 C CA . GLU A 1 127 ? -10.241 7.105 23.611 1.00 91.81 127 GLU A CA 1
ATOM 1002 C C . GLU A 1 127 ? -8.762 6.738 23.413 1.00 91.81 127 GLU A C 1
ATOM 1004 O O . GLU A 1 127 ? -8.344 6.417 22.300 1.00 91.81 127 GLU A O 1
ATOM 1009 N N . ARG A 1 128 ? -7.962 6.683 24.491 1.00 92.94 128 ARG A N 1
ATOM 1010 C CA . ARG A 1 128 ? -6.557 6.237 24.413 1.00 92.94 128 ARG A CA 1
ATOM 1011 C C . ARG A 1 128 ? -6.423 4.792 23.940 1.00 92.94 128 ARG A C 1
ATOM 1013 O O . ARG A 1 128 ? -5.498 4.487 23.187 1.00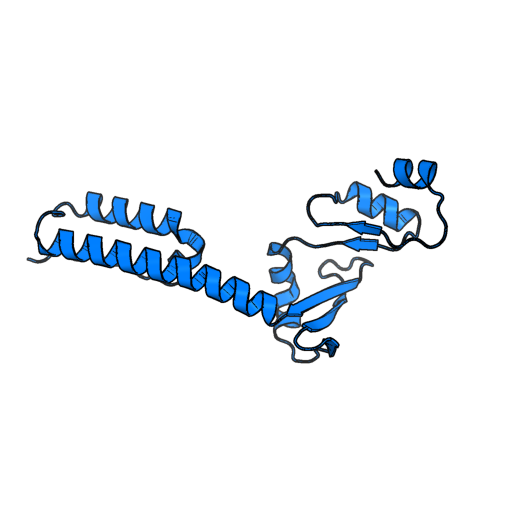 92.94 128 ARG A O 1
ATOM 1020 N N . ARG A 1 129 ? -7.304 3.890 24.384 1.00 92.19 129 ARG A N 1
ATOM 1021 C CA . ARG A 1 129 ? -7.297 2.492 23.924 1.00 92.19 129 ARG A CA 1
ATOM 1022 C C . ARG A 1 129 ? -7.672 2.409 22.451 1.00 92.19 129 ARG A C 1
ATOM 1024 O O . ARG A 1 129 ? -6.934 1.780 21.701 1.00 92.19 129 ARG A O 1
ATOM 1031 N N . ILE A 1 130 ? -8.735 3.097 22.039 1.00 93.12 130 ILE A N 1
ATOM 1032 C CA . ILE A 1 130 ? -9.176 3.154 20.639 1.00 93.12 130 ILE A CA 1
ATOM 1033 C C . ILE A 1 130 ? -8.053 3.690 19.747 1.00 93.12 130 ILE A C 1
ATOM 1035 O O . ILE A 1 130 ? -7.715 3.050 18.755 1.00 93.12 130 ILE A O 1
ATOM 1039 N N . ARG A 1 131 ? -7.393 4.792 20.127 1.00 92.50 131 ARG A N 1
ATOM 1040 C CA . ARG A 1 131 ? -6.273 5.347 19.350 1.00 92.50 131 ARG A CA 1
ATOM 1041 C C . ARG A 1 131 ? -5.137 4.334 19.172 1.00 92.50 131 ARG A C 1
ATOM 1043 O O . ARG A 1 131 ? -4.683 4.136 18.051 1.00 92.50 131 ARG A O 1
ATOM 1050 N N . ARG A 1 132 ? -4.739 3.621 20.234 1.00 93.31 132 ARG A N 1
ATOM 1051 C CA . ARG A 1 132 ? -3.715 2.558 20.144 1.00 93.31 132 ARG A CA 1
ATOM 1052 C C . ARG A 1 132 ? -4.144 1.397 19.243 1.00 93.31 132 ARG A C 1
ATOM 1054 O O . ARG A 1 132 ? -3.299 0.825 18.556 1.00 93.31 132 ARG A O 1
ATOM 1061 N N . LEU A 1 133 ? -5.427 1.024 19.257 1.00 92.69 133 LEU A N 1
ATOM 1062 C CA . LEU A 1 133 ? -5.955 -0.005 18.357 1.00 92.69 133 LEU A CA 1
ATOM 1063 C C . LEU A 1 133 ? -5.881 0.449 16.898 1.00 92.69 133 LEU A C 1
ATOM 1065 O O . LEU A 1 133 ? -5.406 -0.309 16.054 1.00 92.69 133 LEU A O 1
ATOM 1069 N N . LEU A 1 134 ? -6.281 1.689 16.607 1.00 93.25 134 LEU A N 1
ATOM 1070 C CA . LEU A 1 134 ? -6.209 2.264 15.263 1.00 93.25 134 LEU A CA 1
ATOM 1071 C C . LEU A 1 134 ? -4.757 2.379 14.771 1.00 93.25 134 LEU A C 1
ATOM 1073 O O . LEU A 1 134 ? -4.467 1.990 13.645 1.00 93.25 134 LEU A O 1
ATOM 1077 N N . GLU A 1 135 ? -3.819 2.811 15.618 1.00 92.50 135 GLU A N 1
ATOM 1078 C CA . GLU A 1 135 ? -2.387 2.883 15.279 1.00 92.50 135 GLU A CA 1
ATOM 1079 C C . GLU A 1 135 ? -1.809 1.510 14.888 1.00 92.50 135 GLU A C 1
ATOM 1081 O O . GLU A 1 135 ? -1.132 1.37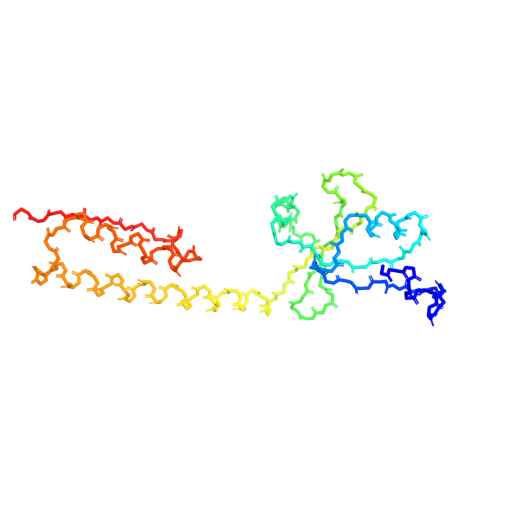7 13.867 1.00 92.50 135 GLU A O 1
ATOM 1086 N N . ARG A 1 136 ? -2.123 0.456 15.656 1.00 90.75 136 ARG A N 1
ATOM 1087 C CA . ARG A 1 136 ? -1.686 -0.930 15.378 1.00 90.75 136 ARG A CA 1
ATOM 1088 C C . ARG A 1 136 ? -2.349 -1.543 14.144 1.00 90.75 136 ARG A C 1
ATOM 1090 O O . ARG A 1 136 ? -1.831 -2.509 13.577 1.00 90.75 136 ARG A O 1
ATOM 1097 N N . ASN A 1 137 ? -3.494 -1.000 13.746 1.00 91.12 137 ASN A N 1
ATOM 1098 C CA . ASN A 1 137 ? -4.294 -1.434 12.608 1.00 91.12 137 ASN A CA 1
ATOM 1099 C C . ASN A 1 137 ? -4.346 -0.353 11.516 1.00 91.12 137 ASN A C 1
ATOM 1101 O O . ASN A 1 137 ? -5.353 -0.230 10.826 1.00 91.12 137 ASN A O 1
ATOM 1105 N N . SER A 1 138 ? -3.261 0.409 11.321 1.00 86.38 138 SER A N 1
ATOM 1106 C CA . SER A 1 138 ? -3.224 1.597 10.449 1.00 86.38 138 SER A CA 1
ATOM 1107 C C . SER A 1 138 ? -3.738 1.373 9.021 1.00 86.38 138 SER A C 1
ATOM 1109 O O . SER A 1 138 ? -4.324 2.275 8.432 1.00 86.38 138 SER A O 1
ATOM 1111 N N . ARG A 1 139 ? -3.576 0.160 8.474 1.00 86.00 139 ARG A N 1
ATOM 1112 C CA . ARG A 1 139 ? -4.093 -0.230 7.148 1.00 86.00 139 ARG A CA 1
ATOM 1113 C C . ARG A 1 139 ? -5.621 -0.281 7.061 1.00 86.00 139 ARG A C 1
ATOM 1115 O O . ARG A 1 139 ? -6.154 -0.070 5.981 1.00 86.00 139 ARG A O 1
ATOM 1122 N N . ALA A 1 140 ? -6.289 -0.603 8.165 1.00 91.81 140 ALA A N 1
ATOM 1123 C CA . ALA A 1 140 ? -7.743 -0.678 8.284 1.00 91.81 140 ALA A CA 1
ATOM 1124 C C . ALA A 1 140 ? -8.327 0.570 8.959 1.00 91.81 140 ALA A C 1
ATOM 1126 O O . ALA A 1 140 ? -9.482 0.898 8.730 1.00 91.81 140 ALA A O 1
ATOM 1127 N N . ALA A 1 141 ? -7.537 1.282 9.767 1.00 91.00 141 ALA A N 1
ATOM 1128 C CA . ALA A 1 141 ? -7.997 2.393 10.593 1.00 91.00 141 ALA A CA 1
ATOM 1129 C C . ALA A 1 141 ? -8.732 3.488 9.807 1.00 91.00 141 ALA A C 1
ATOM 1131 O O . ALA A 1 141 ? -9.717 4.020 10.302 1.00 91.00 141 ALA A O 1
ATOM 1132 N N . SER A 1 142 ? -8.298 3.793 8.578 1.00 89.44 142 SER A N 1
ATOM 1133 C CA . SER A 1 142 ? -8.953 4.795 7.724 1.00 89.44 142 SER A CA 1
ATOM 1134 C C . SER A 1 142 ? -10.363 4.404 7.265 1.00 89.44 142 SER A C 1
ATOM 1136 O O . SER A 1 142 ? -11.078 5.252 6.745 1.00 89.44 142 SER A O 1
ATOM 1138 N N . LEU A 1 143 ? -10.749 3.134 7.413 1.00 91.69 143 LEU A N 1
ATOM 1139 C CA . LEU A 1 143 ? -12.066 2.609 7.041 1.00 91.69 143 LEU A CA 1
ATOM 1140 C C . LEU A 1 143 ? -13.058 2.620 8.213 1.00 91.69 143 LEU A C 1
ATOM 1142 O O . LEU A 1 143 ? -14.227 2.302 8.020 1.00 91.69 143 LEU A O 1
ATOM 1146 N N . PHE A 1 144 ? -12.615 2.989 9.419 1.00 91.25 144 PHE A N 1
ATOM 1147 C CA . PHE A 1 144 ? -13.460 3.050 10.608 1.00 91.25 144 PHE A CA 1
ATOM 1148 C C . PHE A 1 144 ? -13.638 4.490 11.082 1.00 91.25 144 PHE A C 1
ATOM 1150 O O . PHE A 1 144 ? -12.678 5.243 11.222 1.00 91.25 144 PHE A O 1
ATOM 1157 N N . THR A 1 145 ? -14.875 4.837 11.430 1.00 90.62 145 THR A N 1
ATOM 1158 C CA . THR A 1 145 ? -15.177 5.996 12.275 1.00 90.62 145 THR A CA 1
ATOM 1159 C C . THR A 1 145 ? -15.637 5.466 13.625 1.00 90.62 145 THR A C 1
ATOM 1161 O O . THR A 1 145 ? -16.631 4.748 13.696 1.00 90.62 145 THR A O 1
ATOM 1164 N N . VAL A 1 146 ? -14.900 5.777 14.694 1.00 91.00 146 VAL A N 1
ATOM 1165 C CA . VAL A 1 146 ? -15.210 5.300 16.050 1.00 91.00 146 VAL A CA 1
ATOM 1166 C C . VAL A 1 146 ? -15.567 6.489 16.927 1.00 91.00 146 VAL A C 1
ATOM 1168 O O . VAL A 1 146 ? -14.755 7.395 17.111 1.00 91.00 146 VAL A O 1
ATOM 1171 N N . THR A 1 147 ? -16.770 6.472 17.489 1.00 89.62 147 THR A N 1
ATOM 1172 C CA . THR A 1 147 ? -17.263 7.493 18.415 1.00 89.62 147 THR A CA 1
ATOM 1173 C C . THR A 1 147 ? -17.433 6.901 19.810 1.00 89.62 147 THR A C 1
ATOM 1175 O O . THR A 1 147 ? -17.848 5.756 19.975 1.00 89.62 147 THR A O 1
ATOM 1178 N N . VAL A 1 148 ? -17.092 7.687 20.834 1.00 89.38 148 VAL A N 1
ATOM 1179 C CA . VAL A 1 148 ? -17.366 7.352 22.237 1.00 89.38 148 VAL A CA 1
ATOM 1180 C C . VAL A 1 148 ? -18.478 8.272 22.721 1.00 89.38 148 VAL A C 1
ATOM 1182 O O . VAL A 1 148 ? -18.333 9.496 22.671 1.00 89.38 148 VAL A O 1
ATOM 1185 N N . THR A 1 149 ? -19.578 7.686 23.177 1.00 88.38 149 THR A N 1
ATOM 1186 C CA . THR A 1 149 ? -20.728 8.389 23.754 1.00 88.38 149 THR A CA 1
ATOM 1187 C C . THR A 1 149 ? -20.864 8.023 25.224 1.00 88.38 149 THR A C 1
ATOM 1189 O O . THR A 1 149 ? -20.614 6.879 25.601 1.00 88.38 149 THR A O 1
ATOM 1192 N N . GLU A 1 150 ? -21.249 8.989 26.049 1.00 83.44 150 GLU A N 1
ATOM 1193 C CA . GLU A 1 150 ? -21.566 8.757 27.457 1.00 83.44 150 GLU A CA 1
ATOM 1194 C C . GLU A 1 150 ? -23.068 8.501 27.579 1.00 83.44 150 GLU A C 1
ATOM 1196 O O . GLU A 1 150 ? -23.872 9.197 26.956 1.00 83.44 150 GLU A O 1
ATOM 1201 N N . THR A 1 151 ? -23.439 7.475 28.339 1.00 74.69 151 THR A N 1
ATOM 1202 C CA . THR A 1 151 ? -24.839 7.212 28.679 1.00 74.69 151 THR A CA 1
ATOM 1203 C C . THR A 1 151 ? -25.156 7.981 29.959 1.00 74.69 151 THR A C 1
ATOM 1205 O O . THR A 1 151 ? -24.387 7.877 30.917 1.00 74.69 151 THR A O 1
ATOM 1208 N N . ALA A 1 152 ? -26.228 8.777 29.932 1.00 57.75 152 ALA A N 1
ATOM 1209 C CA . ALA A 1 152 ? -26.707 9.572 31.066 1.00 57.75 152 ALA A CA 1
ATOM 1210 C C . ALA A 1 152 ? -27.153 8.705 32.254 1.00 57.75 152 ALA A C 1
ATOM 1212 O O . ALA A 1 152 ? -27.641 7.576 32.006 1.00 57.75 152 ALA A O 1
#

Organism: Methylomirabilis oxygeniifera (NCBI:txid671143)

Radius of gyration: 23.94 Å; chains: 1; bounding box: 61×29×57 Å

Secondary structure (DSSP, 8-state):
-HHHHHHHH--TT-EEEE-GGG--HHHHHHHHHTT-EEEEPPPGGGGGGGHHHHH-S--EEEETTEEEEEEE-TTS-SPEEEEEEEHHHHHHHHHHHHHHHHHHHHHHHHHHHHHHTTS---HHHHHHHHHHHHHHTHHHHTT---------